Protein AF-K2AWJ3-F1 (afdb_monomer_lite)

Structure (mmCIF, N/CA/C/O backbone):
data_AF-K2AWJ3-F1
#
_entry.id   AF-K2AWJ3-F1
#
loop_
_atom_site.group_PDB
_atom_site.id
_atom_site.type_symbol
_atom_site.label_atom_id
_atom_site.label_alt_id
_atom_site.label_comp_id
_atom_site.label_asym_id
_atom_site.label_entity_id
_atom_site.label_seq_id
_atom_site.pdbx_PDB_ins_code
_atom_site.Cartn_x
_atom_site.Cartn_y
_atom_site.Cartn_z
_atom_site.occupancy
_atom_site.B_iso_or_equiv
_atom_site.auth_seq_id
_atom_site.auth_comp_id
_atom_site.auth_asym_id
_atom_site.auth_atom_id
_atom_site.pdbx_PDB_model_num
ATOM 1 N N . MET A 1 1 ? 25.296 25.871 -3.274 1.00 65.62 1 MET A N 1
ATOM 2 C CA . MET A 1 1 ? 25.018 24.491 -2.805 1.00 65.62 1 MET A CA 1
ATOM 3 C C . MET A 1 1 ? 25.292 23.505 -3.930 1.00 65.62 1 MET A C 1
ATOM 5 O O . MET A 1 1 ? 24.651 23.614 -4.968 1.00 65.62 1 MET A O 1
ATOM 9 N N . GLN A 1 2 ? 26.204 22.550 -3.741 1.00 78.44 2 GLN A N 1
ATOM 10 C CA . GLN A 1 2 ? 26.321 21.399 -4.644 1.00 78.44 2 GLN A CA 1
ATOM 11 C C . GLN A 1 2 ? 25.231 20.377 -4.296 1.00 78.44 2 GLN A C 1
ATOM 13 O O . GLN A 1 2 ? 25.153 19.919 -3.158 1.00 78.44 2 GLN A O 1
ATOM 18 N N . LYS A 1 3 ? 24.369 20.032 -5.259 1.00 85.44 3 LYS A N 1
ATOM 19 C CA . LYS A 1 3 ? 23.382 18.953 -5.104 1.00 85.44 3 LYS A CA 1
ATOM 20 C C . LYS A 1 3 ? 23.996 17.644 -5.605 1.00 85.44 3 LYS A C 1
ATOM 22 O O . LYS A 1 3 ? 24.447 17.577 -6.745 1.00 85.44 3 LYS A O 1
ATOM 27 N N . LYS A 1 4 ? 23.997 16.599 -4.773 1.00 92.06 4 LYS A N 1
ATOM 28 C CA . LYS A 1 4 ? 24.430 15.249 -5.163 1.00 92.06 4 LYS A CA 1
ATOM 29 C C . LYS A 1 4 ? 23.274 14.525 -5.856 1.00 92.06 4 LYS A C 1
ATOM 31 O O . LYS A 1 4 ? 22.219 14.339 -5.256 1.00 92.06 4 LYS A O 1
ATOM 36 N N . ILE A 1 5 ? 23.468 14.106 -7.107 1.00 87.50 5 ILE A N 1
ATOM 37 C CA . ILE A 1 5 ? 22.487 13.281 -7.825 1.00 87.50 5 ILE A CA 1
ATOM 38 C C . ILE A 1 5 ? 22.677 11.823 -7.398 1.00 87.50 5 ILE A C 1
ATOM 40 O O . ILE A 1 5 ? 23.737 11.243 -7.625 1.00 87.50 5 ILE A O 1
ATOM 44 N N . ILE A 1 6 ? 21.643 11.226 -6.805 1.00 85.94 6 ILE A N 1
ATOM 45 C CA . ILE A 1 6 ? 21.610 9.800 -6.458 1.00 85.94 6 ILE A CA 1
ATOM 46 C C . ILE A 1 6 ? 20.792 9.070 -7.522 1.00 85.94 6 ILE A C 1
ATOM 48 O O . ILE A 1 6 ? 19.636 9.414 -7.771 1.00 85.94 6 ILE A O 1
ATOM 52 N N . ARG A 1 7 ? 21.392 8.061 -8.161 1.00 81.50 7 ARG A N 1
ATOM 53 C CA . ARG A 1 7 ? 20.707 7.193 -9.126 1.00 81.50 7 ARG A CA 1
ATOM 54 C C . ARG A 1 7 ? 20.290 5.902 -8.434 1.00 81.50 7 ARG A C 1
ATOM 56 O O . ARG A 1 7 ? 21.102 5.288 -7.753 1.00 81.50 7 ARG A O 1
ATOM 63 N N . ARG A 1 8 ? 19.038 5.491 -8.636 1.00 81.00 8 ARG A N 1
ATOM 64 C CA . ARG A 1 8 ? 18.551 4.169 -8.223 1.00 81.00 8 ARG A CA 1
ATOM 65 C C . ARG A 1 8 ? 18.921 3.153 -9.305 1.00 81.00 8 ARG A C 1
ATOM 67 O O . ARG A 1 8 ? 18.638 3.400 -10.480 1.00 81.00 8 ARG A O 1
ATOM 74 N N . SER A 1 9 ? 19.590 2.073 -8.917 1.00 83.12 9 SER A N 1
ATOM 75 C CA . SER A 1 9 ? 19.857 0.915 -9.774 1.00 83.12 9 SER A CA 1
ATOM 76 C C . SER A 1 9 ? 18.603 0.053 -9.869 1.00 83.12 9 SER A C 1
ATOM 78 O O . SER A 1 9 ? 17.935 -0.156 -8.860 1.00 83.12 9 SER A O 1
ATOM 80 N N . LEU A 1 10 ? 18.295 -0.434 -11.067 1.00 83.81 10 LEU A N 1
ATOM 81 C CA . LEU A 1 10 ? 17.275 -1.459 -11.277 1.00 83.81 10 LEU A CA 1
ATOM 82 C C . LEU A 1 10 ? 17.968 -2.797 -11.464 1.00 83.81 10 LEU A C 1
ATOM 84 O O . LEU A 1 10 ? 18.999 -2.850 -12.138 1.00 83.81 10 LEU A O 1
ATOM 88 N N . SER A 1 11 ? 17.410 -3.843 -10.870 1.00 83.00 11 SER A N 1
ATOM 89 C CA . SER A 1 11 ? 17.903 -5.195 -11.068 1.00 83.00 11 SER A CA 1
ATOM 90 C C . SER A 1 11 ? 17.445 -5.739 -12.427 1.00 83.00 11 SER A C 1
ATOM 92 O O . SER A 1 11 ? 16.500 -5.245 -13.050 1.00 83.00 11 SER A O 1
ATOM 94 N N . GLU A 1 12 ? 18.196 -6.699 -12.954 1.00 78.56 12 GLU A N 1
ATOM 95 C CA . GLU A 1 12 ? 18.043 -7.169 -14.332 1.00 78.56 12 GLU A CA 1
ATOM 96 C C . GLU A 1 12 ? 16.844 -8.111 -14.512 1.00 78.56 12 GLU A C 1
ATOM 98 O O . GLU A 1 12 ? 16.231 -8.144 -15.579 1.00 78.56 12 GLU A O 1
ATOM 103 N N . ASP A 1 13 ? 16.458 -8.784 -13.432 1.00 81.94 13 ASP A N 1
ATOM 104 C CA . ASP A 1 13 ? 15.255 -9.602 -13.265 1.00 81.94 13 ASP A CA 1
ATOM 105 C C . ASP A 1 13 ? 13.956 -8.792 -13.382 1.00 81.94 13 ASP A C 1
ATOM 107 O O . ASP A 1 13 ? 12.920 -9.339 -13.749 1.00 81.94 13 ASP A O 1
ATOM 111 N N . MET A 1 14 ? 14.003 -7.474 -13.171 1.00 80.12 14 MET A N 1
ATOM 112 C CA . MET A 1 14 ? 12.812 -6.622 -13.210 1.00 80.12 14 MET A CA 1
ATOM 113 C C . MET A 1 14 ? 12.388 -6.186 -14.622 1.00 80.12 14 MET A C 1
ATOM 115 O O . MET A 1 14 ? 11.418 -5.444 -14.779 1.00 80.12 14 MET A O 1
ATOM 119 N N . ARG A 1 15 ? 13.104 -6.610 -15.674 1.00 75.06 15 ARG A N 1
ATOM 120 C CA . ARG A 1 15 ? 12.868 -6.150 -17.057 1.00 75.06 15 ARG A CA 1
ATOM 121 C C . ARG A 1 15 ? 11.521 -6.594 -17.640 1.00 75.06 15 ARG A C 1
ATOM 123 O O . ARG A 1 15 ? 11.036 -5.923 -18.550 1.00 75.06 15 ARG A O 1
ATOM 130 N N . SER A 1 16 ? 10.948 -7.696 -17.152 1.00 84.50 16 SER A N 1
ATOM 131 C CA . SER A 1 16 ? 9.659 -8.229 -17.617 1.00 84.50 16 SER A CA 1
ATOM 132 C C . SER A 1 16 ? 8.448 -7.547 -16.979 1.00 84.50 16 SER A C 1
ATOM 134 O O . SER A 1 16 ? 7.367 -7.583 -17.559 1.00 84.50 16 SER A O 1
ATOM 136 N N . TYR A 1 17 ? 8.608 -6.912 -15.816 1.00 89.31 17 TYR A N 1
ATOM 137 C CA . TYR A 1 17 ? 7.518 -6.201 -15.150 1.00 89.31 17 TYR A CA 1
ATOM 138 C C . TYR A 1 17 ? 7.115 -4.946 -15.925 1.00 89.31 17 TYR A C 1
ATOM 140 O O . TYR A 1 17 ? 7.963 -4.231 -16.469 1.00 89.31 17 TYR A O 1
ATOM 148 N N . LEU A 1 18 ? 5.811 -4.650 -15.936 1.00 89.94 18 LEU A N 1
ATOM 149 C CA . LEU A 1 18 ? 5.242 -3.471 -16.598 1.00 89.94 18 LEU A CA 1
ATOM 150 C C . LEU A 1 18 ? 5.657 -3.371 -18.086 1.00 89.94 18 LEU A C 1
ATOM 152 O O . LEU A 1 18 ? 5.949 -2.277 -18.581 1.00 89.94 18 LEU A O 1
ATOM 156 N N . SER A 1 19 ? 5.745 -4.506 -18.796 1.00 88.62 19 SER A N 1
ATOM 157 C CA . SER A 1 19 ? 6.220 -4.590 -20.191 1.00 88.62 19 SER A CA 1
ATOM 158 C C . SER A 1 19 ? 5.466 -3.662 -21.139 1.00 88.62 19 SER A C 1
ATOM 160 O O . SER A 1 19 ? 6.084 -3.056 -22.015 1.00 88.62 19 SER A O 1
ATOM 162 N N . ASP A 1 20 ? 4.168 -3.501 -20.893 1.00 89.62 20 ASP A N 1
ATOM 163 C CA . ASP A 1 20 ? 3.231 -2.762 -21.743 1.00 89.62 20 ASP A CA 1
ATOM 164 C C . ASP A 1 20 ? 3.282 -1.243 -21.497 1.00 89.62 20 ASP A C 1
ATOM 166 O O . ASP A 1 20 ? 2.611 -0.458 -22.166 1.00 89.62 20 ASP A O 1
ATOM 170 N N . MET A 1 21 ? 4.104 -0.802 -20.540 1.00 90.38 21 MET A N 1
ATOM 171 C CA . MET A 1 21 ? 4.263 0.597 -20.172 1.00 90.38 21 MET A CA 1
ATOM 172 C C . MET A 1 21 ? 5.437 1.259 -20.902 1.00 90.38 21 MET A C 1
ATOM 174 O O . MET A 1 21 ? 6.476 0.649 -21.169 1.00 90.38 21 MET A O 1
ATOM 178 N N . HIS A 1 22 ? 5.317 2.567 -21.149 1.00 93.38 22 HIS A N 1
ATOM 179 C CA . HIS A 1 22 ? 6.396 3.368 -21.721 1.00 93.38 22 HIS A CA 1
ATOM 180 C C . HIS A 1 22 ? 7.717 3.187 -20.933 1.00 93.38 22 HIS A C 1
ATOM 182 O O . HIS A 1 22 ? 7.704 3.306 -19.702 1.00 93.38 22 HIS A O 1
ATOM 188 N N . PRO A 1 23 ? 8.880 2.985 -21.591 1.00 89.69 23 PRO A N 1
ATOM 189 C CA . PRO A 1 23 ? 10.137 2.613 -20.926 1.00 89.69 23 PRO A CA 1
ATOM 190 C C . PRO A 1 23 ? 10.585 3.559 -19.805 1.00 89.69 23 PRO A C 1
ATOM 192 O O . PRO A 1 23 ? 11.174 3.128 -18.812 1.00 89.69 23 PRO A O 1
ATOM 195 N N . VAL A 1 24 ? 10.297 4.857 -19.949 1.00 91.19 24 VAL A N 1
ATOM 196 C CA . VAL A 1 24 ? 10.591 5.864 -18.918 1.00 91.19 24 VAL A CA 1
ATOM 197 C C . VAL A 1 24 ? 9.716 5.658 -17.682 1.00 91.19 24 VAL A C 1
ATOM 199 O O . VAL A 1 24 ? 10.240 5.649 -16.572 1.00 91.19 24 VAL A O 1
ATOM 202 N N . LEU A 1 25 ? 8.409 5.457 -17.864 1.00 91.38 25 LEU A N 1
ATOM 203 C CA . LEU A 1 25 ? 7.475 5.242 -16.758 1.00 91.38 25 LEU A CA 1
ATOM 204 C C . LEU A 1 25 ? 7.777 3.917 -16.058 1.00 91.38 25 LEU A C 1
ATOM 206 O O . LEU A 1 25 ? 7.955 3.910 -14.843 1.00 91.38 25 LEU A O 1
ATOM 210 N N . ARG A 1 26 ? 7.985 2.840 -16.827 1.00 91.69 26 ARG A N 1
ATOM 211 C CA . ARG A 1 26 ? 8.431 1.541 -16.306 1.00 91.69 26 ARG A CA 1
ATOM 212 C C . ARG A 1 26 ? 9.649 1.694 -15.398 1.00 91.69 26 ARG A C 1
ATOM 214 O O . ARG A 1 26 ? 9.626 1.269 -14.250 1.00 91.69 26 ARG A O 1
ATOM 221 N N . ARG A 1 27 ? 10.700 2.379 -15.863 1.00 89.31 27 ARG A N 1
ATOM 222 C CA . ARG A 1 27 ? 11.912 2.622 -15.061 1.00 89.31 27 ARG A CA 1
ATOM 223 C C . ARG A 1 27 ? 11.622 3.392 -13.767 1.00 89.31 27 ARG A C 1
ATOM 225 O O . ARG A 1 27 ? 12.232 3.114 -12.738 1.00 89.31 27 ARG A O 1
ATOM 232 N N . VAL A 1 28 ? 10.744 4.389 -13.826 1.00 90.69 28 VAL A N 1
ATOM 233 C CA . VAL A 1 28 ? 10.386 5.244 -12.685 1.00 90.69 28 VAL A CA 1
ATOM 234 C C . VAL A 1 28 ? 9.588 4.477 -11.626 1.00 90.69 28 VAL A C 1
ATOM 236 O O . VAL A 1 28 ? 9.825 4.706 -10.436 1.00 90.69 28 VAL A O 1
ATOM 239 N N . TYR A 1 29 ? 8.681 3.590 -12.043 1.00 92.06 29 TYR A N 1
ATOM 240 C CA . TYR A 1 29 ? 7.848 2.768 -11.161 1.00 92.06 29 TYR A CA 1
ATOM 241 C C . TYR A 1 29 ? 8.607 1.580 -10.570 1.00 92.06 29 TYR A C 1
ATOM 243 O O . TYR A 1 29 ? 8.587 1.411 -9.353 1.00 92.06 29 TYR A O 1
ATOM 251 N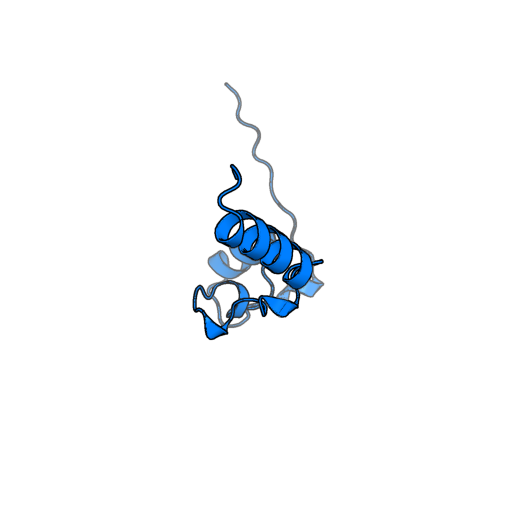 N . LEU A 1 30 ? 9.404 0.862 -11.368 1.00 91.75 30 LEU A N 1
ATOM 252 C CA . LEU A 1 30 ? 10.280 -0.197 -10.847 1.00 91.75 30 LEU A CA 1
ATOM 253 C C . LEU A 1 30 ? 11.262 0.353 -9.806 1.00 91.75 30 LEU A C 1
ATOM 255 O O . LEU A 1 30 ? 11.494 -0.254 -8.767 1.00 91.75 30 LEU A O 1
ATOM 259 N N . ALA A 1 31 ? 11.782 1.569 -10.013 1.00 90.56 31 ALA A N 1
ATOM 260 C CA . ALA A 1 31 ? 12.686 2.206 -9.052 1.00 90.56 31 ALA A CA 1
ATOM 261 C C . ALA A 1 31 ? 11.988 2.622 -7.741 1.00 90.56 31 ALA A C 1
ATOM 263 O O . ALA A 1 31 ? 12.658 3.077 -6.811 1.00 90.56 31 ALA A O 1
ATOM 264 N N . ARG A 1 32 ? 10.656 2.520 -7.686 1.00 89.94 32 ARG A N 1
ATOM 265 C CA 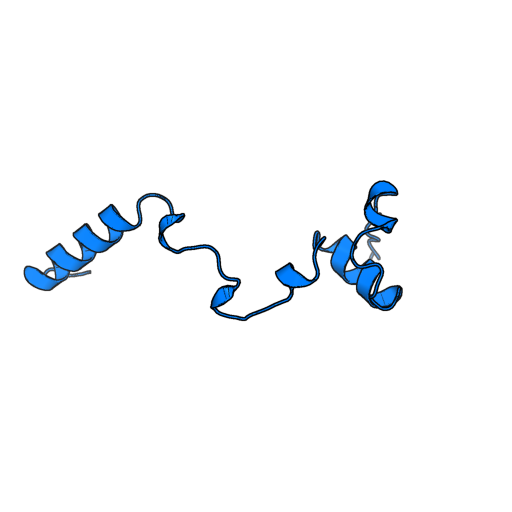. ARG A 1 32 ? 9.816 2.705 -6.497 1.00 89.94 32 ARG A CA 1
ATOM 266 C C . ARG A 1 32 ? 9.307 1.382 -5.916 1.00 89.94 32 ARG A C 1
ATOM 268 O O . ARG A 1 32 ? 8.595 1.433 -4.923 1.00 89.94 32 ARG A O 1
ATOM 275 N N . GLY A 1 33 ? 9.694 0.240 -6.489 1.00 89.44 33 GLY A N 1
ATOM 276 C CA . GLY A 1 33 ? 9.270 -1.086 -6.039 1.00 89.44 33 GLY A CA 1
ATOM 277 C C . GLY A 1 33 ? 7.883 -1.506 -6.523 1.00 89.44 33 GLY 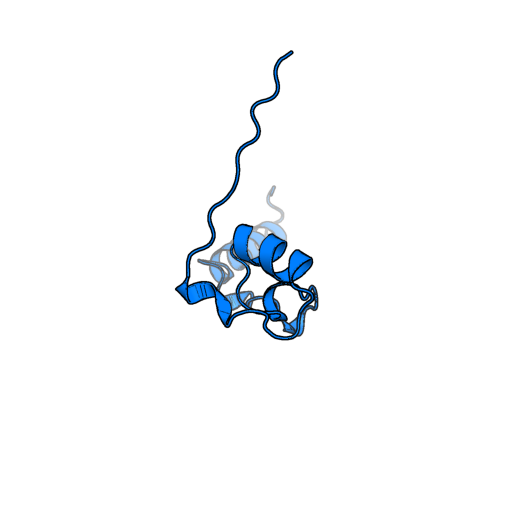A C 1
ATOM 278 O O . GLY A 1 33 ? 7.316 -2.417 -5.938 1.00 89.44 33 GLY A O 1
ATOM 279 N N . VAL A 1 34 ? 7.348 -0.843 -7.553 1.00 91.38 34 VAL A N 1
ATOM 280 C CA . VAL A 1 34 ? 6.090 -1.236 -8.202 1.00 91.38 34 VAL A CA 1
ATOM 281 C C . VAL A 1 34 ? 6.390 -2.273 -9.275 1.00 91.38 34 VAL A C 1
ATOM 283 O O . VAL A 1 34 ? 7.168 -1.977 -10.188 1.00 91.38 34 VAL A O 1
ATOM 286 N N . HIS A 1 35 ? 5.767 -3.447 -9.197 1.00 91.75 35 HIS A N 1
ATOM 287 C CA . HIS A 1 35 ? 6.025 -4.574 -10.101 1.00 91.75 35 HIS A CA 1
ATOM 288 C C . HIS A 1 35 ? 4.809 -4.943 -10.966 1.00 91.75 35 HIS A C 1
ATOM 290 O O . HIS A 1 35 ? 4.979 -5.460 -12.070 1.00 91.75 35 HIS A O 1
ATOM 296 N N . ASP A 1 36 ? 3.600 -4.613 -10.519 1.00 89.81 36 ASP A N 1
ATOM 297 C CA . ASP A 1 36 ? 2.343 -4.828 -11.235 1.00 89.81 36 ASP A CA 1
ATOM 298 C C . ASP A 1 36 ? 1.618 -3.496 -11.502 1.00 89.81 36 ASP A C 1
ATOM 300 O O . ASP A 1 36 ? 1.648 -2.564 -10.699 1.00 89.81 36 ASP A O 1
ATOM 304 N N . VAL A 1 37 ? 0.938 -3.396 -12.648 1.00 88.25 37 VAL A N 1
ATOM 305 C CA . VAL A 1 37 ? 0.079 -2.252 -12.989 1.00 88.25 37 VAL A CA 1
ATOM 306 C C . VAL A 1 37 ? -1.062 -2.110 -11.976 1.00 88.25 37 VAL A C 1
ATOM 308 O O . VAL A 1 37 ? -1.470 -0.989 -11.674 1.00 88.25 37 VAL A O 1
ATOM 311 N N . ALA A 1 38 ? -1.543 -3.220 -11.409 1.00 87.19 38 ALA A N 1
ATOM 312 C CA . ALA A 1 38 ? -2.574 -3.228 -10.378 1.00 87.19 38 ALA A CA 1
ATOM 313 C C . ALA A 1 38 ? -2.168 -2.428 -9.126 1.00 87.19 38 ALA A C 1
ATOM 315 O O . ALA A 1 38 ? -3.026 -1.813 -8.498 1.00 87.19 38 ALA A O 1
ATOM 316 N N . GLU A 1 39 ? -0.874 -2.341 -8.801 1.00 87.81 39 GLU A N 1
ATOM 317 C CA . GLU A 1 39 ? -0.372 -1.554 -7.662 1.00 87.81 39 GLU A CA 1
ATOM 318 C C . GLU A 1 39 ? -0.524 -0.033 -7.859 1.00 87.81 39 GLU A C 1
ATOM 320 O O . GLU A 1 39 ? -0.386 0.734 -6.908 1.00 87.81 39 GLU A O 1
ATOM 325 N N . LEU A 1 40 ? -0.803 0.422 -9.088 1.00 86.44 40 LEU A N 1
ATOM 326 C CA . LEU A 1 40 ? -1.063 1.832 -9.409 1.00 86.44 40 LEU A CA 1
ATOM 327 C C . LEU A 1 40 ? -2.548 2.197 -9.347 1.00 86.44 40 LEU A C 1
ATOM 329 O O . LEU A 1 40 ? -2.902 3.372 -9.465 1.00 86.44 40 LEU A O 1
ATOM 333 N N . THR A 1 41 ? -3.420 1.201 -9.216 1.00 85.94 41 THR A N 1
ATOM 334 C CA . THR A 1 41 ? -4.862 1.428 -9.177 1.00 85.94 41 THR A CA 1
ATOM 335 C C . THR A 1 41 ? -5.280 1.914 -7.791 1.00 85.94 41 THR A C 1
ATOM 337 O O . THR A 1 41 ? -4.832 1.406 -6.768 1.00 85.94 41 THR A O 1
ATOM 340 N N . HIS A 1 42 ? -6.154 2.919 -7.757 1.00 79.38 42 HIS A N 1
ATOM 341 C CA . HIS A 1 42 ? -6.730 3.467 -6.522 1.00 79.38 42 HIS A CA 1
ATOM 342 C C . HIS A 1 42 ? -8.190 3.030 -6.323 1.00 79.38 42 HIS A C 1
ATOM 344 O O . HIS A 1 42 ? -8.940 3.647 -5.569 1.00 79.38 42 HIS A O 1
ATOM 350 N N . GLU A 1 43 ? -8.612 1.988 -7.034 1.00 85.62 43 G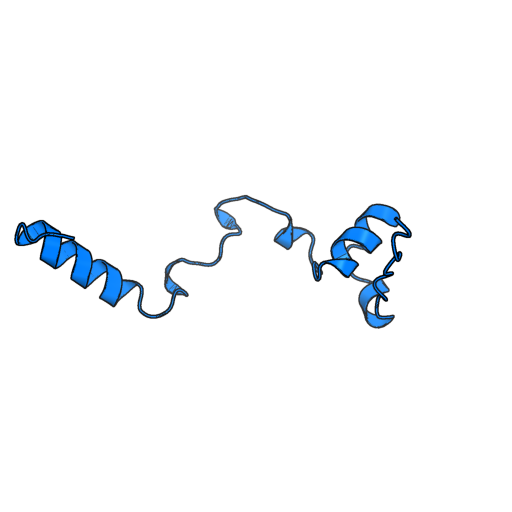LU A N 1
ATOM 351 C CA . GLU A 1 43 ? -9.970 1.462 -6.960 1.00 85.62 43 GLU A CA 1
ATOM 352 C C . GLU A 1 43 ? -10.175 0.679 -5.663 1.00 85.62 43 GLU A C 1
ATOM 354 O O . GLU A 1 43 ? -9.308 -0.086 -5.238 1.00 85.62 43 GLU A O 1
ATOM 359 N N . LEU A 1 44 ? -11.352 0.836 -5.051 1.00 79.81 44 LEU A N 1
ATOM 360 C CA . LEU A 1 44 ? -11.695 0.163 -3.794 1.00 79.81 44 LEU A CA 1
ATOM 361 C C . LEU A 1 44 ? -11.590 -1.365 -3.899 1.00 79.81 44 LEU A C 1
ATOM 363 O O . LEU A 1 44 ? -11.165 -2.004 -2.944 1.00 79.81 44 LEU A O 1
ATOM 367 N N . GLU A 1 45 ? -11.923 -1.947 -5.055 1.00 82.62 45 GLU A N 1
ATOM 368 C CA . GLU A 1 45 ? -11.843 -3.397 -5.295 1.00 82.62 45 GLU A CA 1
ATOM 369 C C . GLU A 1 45 ? -10.402 -3.936 -5.239 1.00 82.62 45 GLU A C 1
ATOM 371 O O . GLU A 1 45 ? -10.182 -5.125 -5.017 1.00 82.62 45 GLU A O 1
ATOM 376 N N . LYS A 1 46 ? -9.402 -3.067 -5.422 1.00 82.81 46 LYS A N 1
ATOM 377 C CA . LYS A 1 46 ? -7.979 -3.427 -5.404 1.00 82.81 46 LYS A CA 1
ATOM 378 C C . LYS A 1 46 ? -7.312 -3.158 -4.056 1.00 82.81 46 LYS A C 1
ATOM 380 O O . LYS A 1 46 ? -6.137 -3.484 -3.883 1.00 82.81 46 LYS A O 1
ATOM 385 N N . LEU A 1 47 ? -8.045 -2.602 -3.086 1.00 84.88 47 LEU A N 1
ATOM 386 C CA . LEU A 1 47 ? -7.557 -2.479 -1.717 1.00 84.88 47 LEU A CA 1
ATOM 387 C C . LEU A 1 47 ? -7.446 -3.854 -1.060 1.00 84.88 47 LEU A C 1
ATOM 389 O O . LEU A 1 47 ? -8.243 -4.760 -1.303 1.00 84.88 47 LEU A O 1
ATOM 393 N N . GLN A 1 48 ? -6.459 -3.991 -0.176 1.00 85.50 48 GLN A N 1
ATOM 394 C CA . GLN A 1 48 ? -6.366 -5.168 0.679 1.00 85.50 48 GLN A CA 1
ATOM 395 C C . GLN A 1 48 ? -7.644 -5.293 1.529 1.00 85.50 48 GLN A C 1
ATOM 397 O O . GLN A 1 48 ? -8.137 -4.272 2.026 1.00 85.50 48 GLN A O 1
ATOM 402 N N . PRO A 1 49 ? -8.185 -6.512 1.718 1.00 89.56 49 PRO A N 1
ATOM 403 C CA . PR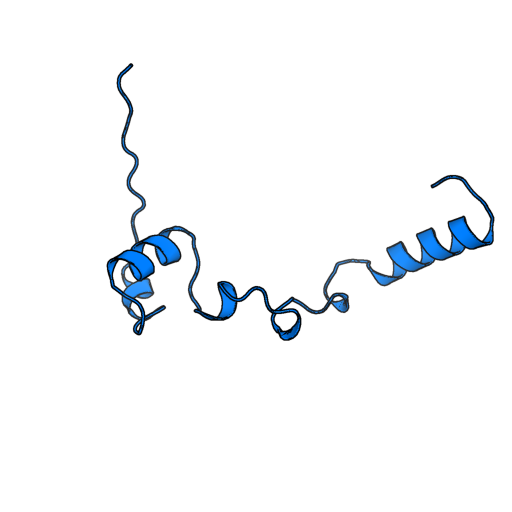O A 1 49 ? -9.350 -6.716 2.567 1.00 89.56 49 PRO A CA 1
ATOM 404 C C . PRO A 1 49 ? -9.095 -6.160 3.968 1.00 89.56 49 PRO A C 1
ATOM 406 O O . PRO A 1 49 ? -8.082 -6.485 4.581 1.00 89.56 49 PRO A O 1
ATOM 409 N N . TYR A 1 50 ? -10.020 -5.370 4.519 1.00 91.25 50 TYR A N 1
ATOM 410 C CA . TYR A 1 50 ? -9.850 -4.812 5.870 1.00 91.25 50 TYR A CA 1
ATOM 411 C C . TYR A 1 50 ? -9.630 -5.906 6.931 1.00 91.25 50 TYR A C 1
ATOM 413 O O . TYR A 1 50 ? -8.978 -5.666 7.942 1.00 91.25 50 TYR A O 1
ATOM 421 N N . SER A 1 51 ? -10.137 -7.119 6.686 1.00 92.25 51 SER A N 1
ATOM 422 C CA . SER A 1 51 ? -9.968 -8.292 7.546 1.00 92.25 51 SER A CA 1
ATOM 423 C C . SER A 1 51 ? -8.518 -8.775 7.653 1.00 92.25 51 SER A C 1
ATOM 425 O O . SER A 1 51 ? -8.211 -9.569 8.535 1.00 92.25 51 SER A O 1
ATOM 427 N N . SER A 1 52 ? -7.613 -8.326 6.775 1.00 94.44 52 SER A N 1
ATOM 428 C CA . SER A 1 52 ? -6.180 -8.618 6.888 1.00 94.44 52 SER A CA 1
ATOM 429 C C . SER A 1 52 ? -5.462 -7.705 7.885 1.00 94.44 52 SER A C 1
ATOM 431 O O . SER A 1 52 ? -4.283 -7.917 8.168 1.00 94.44 52 SER A O 1
ATOM 433 N N . LEU A 1 53 ? -6.124 -6.657 8.384 1.00 95.25 53 LEU A N 1
ATOM 434 C CA . LEU A 1 53 ? -5.545 -5.752 9.367 1.00 95.25 53 LEU A CA 1
ATOM 435 C C . LEU A 1 53 ? -5.455 -6.460 10.720 1.00 95.25 53 LEU A C 1
ATOM 437 O O . LEU A 1 53 ? -6.442 -6.967 11.255 1.00 95.25 53 LEU A O 1
ATOM 441 N N . LEU A 1 54 ? -4.246 -6.482 11.281 1.00 96.62 54 LEU A N 1
ATOM 442 C CA . LEU A 1 54 ? -3.982 -7.144 12.550 1.00 96.62 54 LEU A CA 1
ATOM 443 C C . LEU A 1 54 ? -4.873 -6.561 13.655 1.00 96.62 54 LEU A C 1
ATOM 445 O O . LEU A 1 54 ? -4.856 -5.359 13.909 1.00 96.62 54 LEU A O 1
ATOM 449 N N . ASN A 1 55 ? -5.600 -7.445 14.337 1.00 97.25 55 ASN A N 1
ATOM 450 C CA . ASN A 1 55 ? -6.492 -7.136 15.454 1.00 97.25 55 ASN A CA 1
ATOM 451 C C . ASN A 1 55 ? -7.645 -6.159 15.138 1.00 97.25 55 ASN A C 1
ATOM 453 O O . ASN A 1 55 ? -8.119 -5.452 16.034 1.00 97.25 55 ASN A O 1
ATOM 457 N N . ILE A 1 56 ? -8.099 -6.096 13.881 1.00 97.69 56 ILE A N 1
ATOM 458 C CA . ILE A 1 56 ? -9.157 -5.161 13.474 1.00 97.69 56 ILE A CA 1
ATOM 459 C C . ILE A 1 56 ? -10.464 -5.372 14.245 1.00 97.69 56 ILE A C 1
ATOM 461 O O . ILE A 1 56 ? -11.053 -4.404 14.721 1.00 97.69 56 ILE A O 1
ATOM 465 N N . ASP A 1 57 ? -10.871 -6.622 14.465 1.00 96.75 57 ASP A N 1
ATOM 466 C CA . ASP A 1 57 ? -12.115 -6.934 15.174 1.00 96.75 57 ASP A CA 1
ATOM 467 C C . ASP A 1 57 ? -12.050 -6.529 16.652 1.00 96.75 57 ASP A C 1
ATOM 469 O O . ASP A 1 57 ? -13.015 -5.993 17.204 1.00 96.75 57 ASP A O 1
ATOM 473 N N . GLN A 1 58 ? -10.899 -6.730 17.303 1.00 97.44 58 GLN A N 1
ATOM 474 C CA . GLN A 1 58 ? -10.679 -6.317 18.689 1.00 97.44 58 GLN A CA 1
ATOM 475 C C . GLN A 1 58 ? -10.693 -4.790 18.816 1.00 97.44 58 GLN A C 1
ATOM 477 O O . GLN A 1 58 ? -11.308 -4.259 19.742 1.00 97.44 58 GLN A O 1
ATOM 482 N N . ALA A 1 59 ? -10.055 -4.081 17.879 1.00 97.06 59 ALA A N 1
ATOM 483 C CA . ALA A 1 59 ? -10.055 -2.622 17.851 1.00 97.06 59 ALA A CA 1
ATOM 484 C C . ALA A 1 59 ? -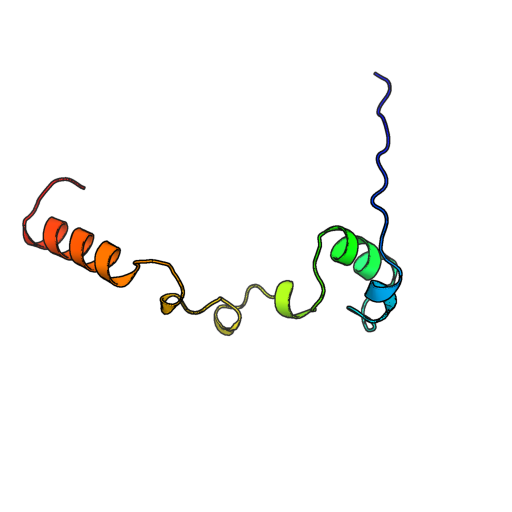11.480 -2.069 17.690 1.00 97.06 59 ALA A C 1
ATOM 486 O O . ALA A 1 59 ? -11.899 -1.202 18.459 1.00 97.06 59 ALA A O 1
ATOM 487 N N . VAL A 1 60 ? -12.251 -2.622 16.750 1.00 96.69 60 VAL A N 1
ATOM 488 C CA . VAL A 1 60 ? -13.653 -2.240 16.530 1.00 96.69 60 VAL A CA 1
ATOM 489 C C . VAL A 1 60 ? -14.505 -2.540 17.761 1.00 96.69 60 VAL A C 1
ATOM 491 O O . VAL A 1 60 ? -15.289 -1.689 18.174 1.00 96.69 60 VAL A O 1
ATOM 494 N N . SER A 1 61 ? -14.323 -3.703 18.390 1.00 97.19 61 SER A N 1
ATOM 495 C CA . SER A 1 61 ? -15.060 -4.081 19.604 1.00 97.19 61 SER A CA 1
ATOM 496 C C . SER A 1 61 ? -14.802 -3.112 20.759 1.00 97.19 61 SER A C 1
ATOM 498 O O . SER A 1 61 ? -15.737 -2.728 21.459 1.00 97.19 61 SER A O 1
ATOM 500 N N . CYS A 1 62 ? -13.549 -2.679 20.933 1.00 96.50 62 CYS A N 1
ATOM 501 C CA . CYS A 1 62 ? -13.175 -1.682 21.932 1.00 96.50 62 CYS A CA 1
ATOM 502 C C . CYS A 1 62 ? -13.896 -0.350 21.679 1.00 96.50 62 CYS A C 1
ATOM 504 O O . CYS A 1 62 ? -14.597 0.149 22.555 1.00 96.50 62 CYS A O 1
ATOM 506 N N . ILE A 1 63 ? -13.809 0.176 20.452 1.00 96.19 63 ILE A N 1
ATOM 507 C CA . ILE A 1 63 ? -14.449 1.447 20.077 1.00 96.19 63 ILE A CA 1
ATOM 508 C C . ILE A 1 63 ? -15.971 1.365 20.246 1.00 96.19 63 ILE A C 1
ATOM 510 O O . ILE A 1 63 ? -16.582 2.269 20.815 1.00 96.19 63 ILE A O 1
ATOM 514 N N . ALA A 1 64 ? -16.587 0.274 19.784 1.00 97.25 64 ALA A N 1
ATOM 515 C CA . ALA A 1 64 ? -18.022 0.054 19.915 1.00 97.25 64 ALA A CA 1
ATOM 516 C C . ALA A 1 64 ? -18.451 0.044 21.389 1.00 97.25 64 ALA A C 1
ATOM 518 O O . ALA A 1 64 ? -19.426 0.701 21.750 1.00 97.25 64 ALA A O 1
ATOM 519 N N . HIS A 1 65 ? -17.695 -0.635 22.255 1.00 97.12 65 HIS A N 1
ATOM 520 C CA . HIS A 1 65 ? -17.959 -0.657 23.690 1.00 97.12 65 HIS A CA 1
ATOM 521 C C . HIS A 1 65 ? -17.860 0.739 24.327 1.00 97.12 65 HIS A C 1
ATOM 523 O O . HIS A 1 65 ? -18.769 1.143 25.056 1.00 97.12 65 HIS A O 1
ATOM 529 N N . THR A 1 66 ? -16.805 1.498 24.023 1.00 96.19 66 THR A N 1
ATOM 530 C CA . THR A 1 66 ? -16.593 2.865 24.533 1.00 96.19 66 THR A CA 1
ATOM 531 C C . THR A 1 66 ? -17.730 3.801 24.116 1.00 96.19 66 THR A C 1
ATOM 533 O O . THR A 1 66 ? -18.264 4.541 24.942 1.00 96.19 66 THR A O 1
ATOM 536 N N . LEU A 1 67 ? -18.176 3.713 22.857 1.00 96.25 67 LEU A N 1
ATOM 537 C CA . LEU A 1 67 ? -19.326 4.471 22.353 1.00 96.25 67 LEU A CA 1
ATOM 538 C C . LEU A 1 67 ? -20.630 4.092 23.068 1.00 96.25 67 LEU A C 1
ATOM 540 O O . LEU A 1 67 ? -21.384 4.970 23.482 1.00 96.25 67 LEU A O 1
ATOM 544 N N . MET A 1 68 ? -20.891 2.793 23.246 1.00 96.25 68 MET A N 1
ATOM 545 C CA . MET A 1 68 ? -22.100 2.303 23.922 1.00 96.25 68 MET A CA 1
ATOM 546 C C . MET A 1 68 ? -22.153 2.695 25.401 1.00 96.25 68 MET A C 1
ATOM 548 O O . MET A 1 68 ? -23.235 2.902 25.946 1.00 96.25 68 MET A O 1
ATOM 552 N N . THR A 1 69 ? -20.994 2.806 26.049 1.00 96.75 69 THR A N 1
ATOM 553 C CA . THR A 1 69 ? -20.866 3.167 27.467 1.00 96.75 69 THR A CA 1
ATOM 554 C C . THR A 1 69 ? -20.655 4.667 27.697 1.00 96.75 69 THR A C 1
ATOM 556 O O . THR A 1 69 ? -20.517 5.082 28.845 1.00 96.75 69 THR A O 1
ATOM 559 N N . GLN A 1 70 ? -20.670 5.481 26.631 1.00 91.56 70 GLN A N 1
ATOM 560 C CA . GLN A 1 70 ? -20.423 6.931 26.658 1.00 91.56 70 GLN A CA 1
ATOM 561 C C . GLN A 1 70 ? -19.124 7.315 27.381 1.00 91.56 70 GLN A C 1
ATOM 563 O O . GLN A 1 70 ? -19.053 8.300 28.117 1.00 91.56 70 GLN A O 1
ATOM 568 N N . GLN A 1 71 ? -18.083 6.519 27.171 1.00 86.31 71 GLN A N 1
ATOM 569 C CA . GLN A 1 71 ? -16.745 6.814 27.658 1.00 86.31 71 GLN A CA 1
ATOM 570 C C . GLN A 1 71 ? -16.024 7.766 26.690 1.00 86.31 71 GLN A C 1
ATOM 572 O O . GLN A 1 71 ? -16.355 7.843 25.506 1.00 86.31 71 GLN A O 1
ATOM 577 N N . SER A 1 72 ? -15.036 8.512 27.190 1.00 84.88 72 SER A N 1
ATOM 578 C CA . SER A 1 72 ? -14.166 9.318 26.323 1.00 84.88 72 SER A CA 1
ATOM 579 C C . SER A 1 72 ? -13.312 8.398 25.449 1.00 84.88 72 SER A C 1
ATOM 581 O O . SER A 1 72 ? -12.798 7.395 25.944 1.00 84.88 72 SER A O 1
ATOM 583 N N . ILE A 1 73 ? -13.150 8.768 24.177 1.00 75.44 73 ILE A N 1
ATOM 584 C CA . ILE A 1 73 ? -12.277 8.100 23.196 1.00 75.44 73 ILE A CA 1
ATOM 585 C C . ILE A 1 73 ? -10.928 8.813 23.152 1.00 75.44 73 ILE A C 1
ATOM 587 O O . ILE A 1 73 ? -10.939 10.064 23.225 1.00 75.44 73 ILE A O 1
#

Radius of gyration: 21.25 Å; chains: 1; bounding box: 48×34×49 Å

Secondary structure (DSSP, 8-state):
-PPPPPPPPPPGGGGGTTTTS-HHHHHHHHTTT--SGGGG---GGGSPPGGGSTTHHHHHHHHHHHHHTT---

Foldseek 3Di:
DDDDDDDQDADPVLCPFPVVDDPVVSRVCVSVVHRHPLVVDPDPVSDDPPVPPPCSVVVVVVVVVCVVVVHDD

pLDDT: mean 88.85, std 6.45, range [65.62, 97.69]

Sequence (73 aa):
MQKKIIRRSLSEDMRSYLSDMHPVLRRVYLARGVHDVAELTHELEKLQPYSSLLNIDQAVSCIAHTLMTQQSI

=== Feature glossary ===
A reading guide for the features in this record.

Start from the sequence.

  · This is the polypeptide sequence — one letter per residue, N-terminus first. Length ranges from a few dozen residues for small domains to over a thousand for large multi-domain proteins.

Fold it, and you get atomic coordinates and the backbone conformation that goes with them.

  · Structure coordinates are given as an mmCIF _atom_site loop: one row per atom with element, residue name, chain id, sequence number, and x/y/z position in Å. Only the four main-chain atoms per residue are included here; side chains are omitted to keep the record compact.

  · Backbone dihedral angles. Every residue except chain termini has a φ (preceding-C → N → Cα → C) and a ψ (N → Cα → C → next-N). They are reported in degrees following the IUPAC sign convention. Secondary structure is essentially a statement about which (φ, ψ) basin each residue occupies.

  · The SS8 string is DSSP's per-residue secondary-structure call. α-helix (H) means an i→i+4 H-bond ladder; β-strand (E) means the residue participates in a β-sheet; 3₁₀ (G) and π (I) are tighter and wider helices; T/S are turns/bends; '-' is loop.

  · SS3 is a coarse helix/strand/coil call (letters a/b/c) made by the P-SEA algorithm from inter-Cα distances and dihedrals. It is less detailed than DSSP but needs only Cα positions.

Summarize the fold with a handful of shape descriptors and a per-residue structural alphabet.

  · Radius of gyration (Rg) is the root-mean-square distance of Cα atoms from their centroid — a single number for overall size and compactness. A globular domain of N residues has Rg ≈ 2.2·N^0.38 Å; an extended or disordered chain has a much larger Rg. The Cα contact count is the number of residue pairs whose Cα atoms are within 8 Å and are more than four positions apart in sequence — a standard proxy for tertiary packing density. The bounding box is the smallest axis-aligned box enclosing all Cα atoms.

  · The Foldseek 3Di string encodes local tertiary geometry as a 20-letter alphabet — one character per residue — derived from the relative positions of nearby Cα atoms. Unlike the amino-acid sequence, 3Di is a direct function of the 3D structure, so two proteins with the same fold have similar 3Di strings even at low sequence identity.

  · Solvent-accessible surface area (SASA) is the area in Å² traced out by the centre of a 1.4 Å probe sphere (a water molecule) rolled over the protein's van der Waals surface (Shrake–Rupley / Lee–Richards construction). Buried residues have near-zero SASA; fully exposed residues can exceed 200 Å². The total SASA scales roughly with the number of surface residues.

Ask how reliable the model is.

  · pLDDT (predicted Local Distance Difference Test) is AlphaFold's per-residue confidence score, ranging from 0 to 100. Values above 90 indicate high confidence (typically well-packed cores); 70–90 is confident; 50–70 low confidence; below 50 usually means the region is disordered or the prediction is unreliable there. AlphaFold stores pLDDT in the mmCIF B-factor column.

  · B-factor (Debye–Waller factor) reflects atomic displacement in the crystal lattice. It is an experimental observable (units Å²), not a prediction; low values mean the atom is pinned down, high values mean it moves or is heterogeneous across the crystal.

  · Predicted Aligned Error (PAE) is an AlphaFold confidence matrix: entry (i, j) is the expected error in the position of residue j, in ångströms, when the prediction is superimposed on the true structure at residue i. Low PAE within a block of residues means that block is internally rigid and well-predicted; high PAE between two blocks means their relative placement is uncertain even if each block individually is confident.

Place it in context: what it resembles, what it is annotated as, and how it looks.

  · Nearest PDB neighbors are the top structural matches found by Foldseek when searching this structure against the entire Protein Data Bank. Each hit reports a TM-score (0 to 1; >0.5 almost always implies the same fold) and an E-value. These are *structural* homologs — they may share no detectable sequence similarity.

  · Functional annotations link the protein to curated databases. InterPro entries identify conserved domains and families by matching the sequence against member-database signatures (Pfam, PROSITE, CDD, …). Gene Ontology (GO) terms describe molecular function, biological process, and cellular component in a controlled vocabulary. CATH places the structure in a hierarchical fold classification (Class/Architecture/Topology/Homologous-superfamily). The organism is the source species.

  · Three diagnostic plots accompany the record. The Cα contact map visualizes the tertiary structure as a 2D adjacency matrix (8 Å cutoff, sequence-local contacts suppressed). The Ramachandran plot shows the distribution of backbone (φ, ψ) torsions, with points in the α and β basins reflecting secondary structure content. The PAE plot shows AlphaFold's inter-residue confidence as a color matrix.

  · Six rendered views show the 3D structure from the faces of a cube — i.e. along ±x, ±y, ±z. Rendering representation is drawn randomly per protein from cartoon (secondary-structure ribbons), sticks (backbone bonds), or molecular surface; coloring is either N→C rainbow (blue at the N-terminus through red at the C-terminus) or one color per chain.